Protein AF-A0A838VP29-F1 (afdb_monomer_lite)

Foldseek 3Di:
DDDDDDDDDDDDDDDDDDPPDPDVVVVVVVVVVVVVVVVVVVVPVVDDPPVVPDDDDDDDPPPADADCDPPRPRHDDPPPDDDD

Secondary structure (DSSP, 8-state):
-----PPP-----PPPPPPS-S-HHHHHHHHHHHHHHHHHHHHHHHS---TT-----PPPS--------TT-S----TT-----

Sequence (84 aa):
MSQTTSTPTVTGNQPRKPGKSLPPKLVIKLGKFVWTTLWQIMMSKIAPRNQAGEYIRPNSQFRNFISKSPENPYQPAAGRYTLY

Radius of gyration: 32.84 Å; chains: 1; bounding box: 95×42×58 Å

Structure (mmCIF, N/CA/C/O backbone):
data_AF-A0A838VP29-F1
#
_entry.id   AF-A0A838VP29-F1
#
loop_
_atom_site.group_PDB
_atom_site.id
_atom_site.type_symbol
_atom_site.label_atom_id
_atom_site.label_alt_id
_atom_site.label_comp_id
_atom_site.label_asym_id
_atom_site.label_entity_id
_atom_site.label_seq_id
_atom_site.pdbx_PDB_ins_code
_atom_site.Cartn_x
_atom_site.Cartn_y
_atom_site.Cartn_z
_atom_site.occupancy
_atom_site.B_iso_or_equiv
_atom_site.auth_seq_id
_atom_site.auth_comp_id
_atom_site.auth_asym_id
_atom_site.auth_atom_id
_atom_site.pdbx_PDB_model_num
ATOM 1 N N . MET A 1 1 ? -82.416 -16.480 22.068 1.00 41.47 1 MET A N 1
ATOM 2 C CA . MET A 1 1 ? -81.041 -16.960 21.811 1.00 41.47 1 MET A CA 1
ATOM 3 C C . MET A 1 1 ? -80.133 -15.741 21.760 1.00 41.47 1 MET A C 1
ATOM 5 O O . MET A 1 1 ? -80.105 -15.064 20.744 1.00 41.47 1 MET A O 1
ATOM 9 N N . SER A 1 2 ? -79.481 -15.406 22.874 1.00 39.34 2 SER A N 1
ATOM 10 C CA . SER A 1 2 ? -78.593 -14.239 22.978 1.00 39.34 2 SER A CA 1
ATOM 11 C C . SER A 1 2 ? -77.152 -14.734 22.949 1.00 39.34 2 SER A C 1
ATOM 13 O O . SER A 1 2 ? -76.742 -15.473 23.839 1.00 39.34 2 SER A O 1
ATOM 15 N N . GLN A 1 3 ? -76.413 -14.392 21.895 1.00 40.59 3 GLN A N 1
ATOM 16 C CA . GLN A 1 3 ? -75.010 -14.770 21.735 1.00 40.59 3 GLN A CA 1
ATOM 17 C C . GLN A 1 3 ? -74.143 -13.769 22.507 1.00 40.59 3 GLN A C 1
ATOM 19 O O . GLN A 1 3 ? -74.108 -12.588 22.175 1.00 40.59 3 GLN A O 1
ATOM 24 N N . THR A 1 4 ? -73.479 -14.233 23.565 1.00 48.22 4 THR A N 1
ATOM 25 C CA . THR A 1 4 ? -72.466 -13.471 24.300 1.00 48.22 4 THR A CA 1
ATOM 26 C C . THR A 1 4 ? -71.143 -13.549 23.545 1.00 48.22 4 THR A C 1
ATOM 28 O O . THR A 1 4 ? -70.533 -14.615 23.472 1.00 48.22 4 THR A O 1
ATOM 31 N N . THR A 1 5 ? -70.686 -12.435 22.985 1.00 46.06 5 THR A N 1
ATOM 32 C CA . THR A 1 5 ? -69.349 -12.302 22.400 1.00 46.06 5 THR A CA 1
ATOM 33 C C . THR A 1 5 ? -68.319 -12.236 23.529 1.00 46.06 5 THR A C 1
ATOM 35 O O . THR A 1 5 ? -68.193 -11.219 24.207 1.00 46.06 5 THR A O 1
ATOM 38 N N . SER A 1 6 ? -67.595 -13.330 23.763 1.00 47.09 6 SER A N 1
ATOM 39 C CA . SER A 1 6 ? -66.425 -13.357 24.639 1.00 47.09 6 SER A CA 1
ATOM 40 C C . SER A 1 6 ? -65.193 -12.862 23.878 1.00 47.09 6 SER A C 1
ATOM 42 O O . SER A 1 6 ? -64.787 -13.401 22.851 1.00 47.09 6 SER A O 1
ATOM 44 N N . THR A 1 7 ? -64.614 -11.787 24.392 1.00 51.34 7 THR A N 1
ATOM 45 C CA . THR A 1 7 ? -63.386 -11.140 23.932 1.00 51.34 7 THR A CA 1
ATOM 46 C C . THR A 1 7 ? -62.190 -12.100 24.022 1.00 51.34 7 THR A C 1
ATOM 48 O O . THR A 1 7 ? -61.941 -12.621 25.111 1.00 51.34 7 THR A O 1
ATOM 51 N N . PRO A 1 8 ? -61.381 -12.306 22.966 1.00 56.75 8 PRO A N 1
ATOM 52 C CA . PRO A 1 8 ? -60.063 -12.898 23.133 1.00 56.75 8 PRO A CA 1
ATOM 53 C C . PRO A 1 8 ? -59.082 -11.821 23.616 1.00 56.75 8 PRO A C 1
ATOM 55 O O . PRO A 1 8 ? -58.815 -10.824 22.944 1.00 56.75 8 PRO A O 1
ATOM 58 N N . THR A 1 9 ? -58.556 -12.023 24.819 1.00 45.50 9 THR A N 1
ATOM 59 C CA . THR A 1 9 ? -57.465 -11.252 25.413 1.00 45.50 9 THR A CA 1
ATOM 60 C C . THR A 1 9 ? -56.178 -11.454 24.609 1.00 45.50 9 THR A C 1
ATOM 62 O O . THR A 1 9 ? -55.624 -12.548 24.545 1.00 45.50 9 THR A O 1
ATOM 65 N N . VAL A 1 10 ? -55.668 -10.381 23.999 1.00 57.22 10 VAL A N 1
ATOM 66 C CA . VAL A 1 10 ? -54.317 -10.348 23.424 1.00 57.22 10 VAL A CA 1
ATOM 67 C C . VAL A 1 10 ? -53.318 -10.328 24.581 1.00 57.22 10 VAL A C 1
ATOM 69 O O . VAL A 1 10 ? -53.132 -9.309 25.245 1.00 57.22 10 VAL A O 1
ATOM 72 N N . THR A 1 11 ? -52.694 -11.475 24.849 1.00 51.72 11 THR A N 1
ATOM 73 C CA . THR A 1 11 ? -51.604 -11.615 25.820 1.00 51.72 11 THR A CA 1
ATOM 74 C C . THR A 1 11 ? -50.438 -10.714 25.415 1.00 51.72 11 THR A C 1
ATOM 76 O O . THR A 1 11 ? -49.791 -10.929 24.392 1.00 51.72 11 THR A O 1
ATOM 79 N N . GLY A 1 12 ? -50.183 -9.682 26.220 1.00 50.81 12 GLY A N 1
ATOM 80 C CA . GLY A 1 12 ? -49.102 -8.727 26.005 1.00 50.81 12 GLY A CA 1
ATOM 81 C C . GLY A 1 12 ? -47.725 -9.392 26.033 1.00 50.81 12 GLY A C 1
ATOM 82 O O . GLY A 1 12 ? -47.354 -10.052 27.004 1.00 50.81 12 GLY A O 1
ATOM 83 N N . ASN A 1 13 ? -46.945 -9.166 24.976 1.00 57.38 13 ASN A N 1
ATOM 84 C CA . ASN A 1 13 ? -45.531 -9.517 24.912 1.00 57.38 13 ASN A CA 1
ATOM 85 C C . ASN A 1 13 ? -44.745 -8.727 25.969 1.00 57.38 13 ASN A C 1
ATOM 87 O O . ASN A 1 13 ? -44.540 -7.522 25.836 1.00 57.38 13 ASN A O 1
ATOM 91 N N . GLN A 1 14 ? -44.286 -9.411 27.016 1.00 62.38 14 GLN A N 1
ATOM 92 C CA . GLN A 1 14 ? -43.383 -8.840 28.015 1.00 62.38 14 GLN A CA 1
ATOM 93 C C . GLN A 1 14 ? -41.933 -8.869 27.492 1.00 62.38 14 GLN A C 1
ATOM 95 O O . GLN A 1 14 ? -41.447 -9.939 27.108 1.00 62.38 14 GLN A O 1
ATOM 100 N N . PRO A 1 15 ? -41.205 -7.735 27.481 1.00 56.41 15 PRO A N 1
ATOM 101 C CA . PRO A 1 15 ? -39.820 -7.698 27.021 1.00 56.41 15 PRO A CA 1
ATOM 102 C C . PRO A 1 15 ? -38.898 -8.434 28.005 1.00 56.41 15 PRO A C 1
ATOM 104 O O . PRO A 1 15 ? -38.889 -8.170 29.210 1.00 56.41 15 PRO A O 1
ATOM 107 N N . ARG A 1 16 ? -38.101 -9.379 27.491 1.00 66.69 16 ARG A N 1
ATOM 108 C CA . ARG A 1 16 ? -37.144 -10.151 28.296 1.00 66.69 16 ARG A CA 1
ATOM 109 C C . ARG A 1 16 ? -35.996 -9.253 28.761 1.00 66.69 16 ARG A C 1
ATOM 111 O O . ARG A 1 16 ? -35.361 -8.578 27.957 1.00 66.69 16 ARG A O 1
ATOM 118 N N . LYS A 1 17 ? -35.723 -9.272 30.070 1.00 64.75 17 LYS A N 1
ATOM 119 C CA . LYS A 1 17 ? -34.627 -8.521 30.699 1.00 64.75 17 LYS A CA 1
ATOM 120 C C . LYS A 1 17 ? -33.281 -9.027 30.155 1.00 64.75 17 LYS A C 1
ATOM 122 O O . LYS A 1 17 ? -33.001 -10.217 30.318 1.00 64.75 17 LYS A O 1
ATOM 127 N N . PRO A 1 18 ? -32.444 -8.178 29.531 1.00 61.53 18 PRO A N 1
ATOM 128 C CA . PRO A 1 18 ? -31.126 -8.606 29.086 1.00 61.53 18 PRO A CA 1
ATOM 129 C C . PRO A 1 18 ? -30.275 -8.961 30.310 1.00 61.53 18 PRO A C 1
ATOM 131 O O . PRO A 1 18 ? -30.278 -8.244 31.313 1.00 61.53 18 PRO A O 1
ATOM 134 N N . GLY A 1 19 ? -29.587 -10.105 30.241 1.00 68.19 19 GLY A N 1
ATOM 135 C CA . GLY A 1 19 ? -28.654 -10.560 31.273 1.00 68.19 19 GLY A CA 1
ATOM 136 C C . GLY A 1 19 ? -27.537 -9.543 31.519 1.00 68.19 19 GLY A C 1
ATOM 137 O O . GLY A 1 19 ? -27.437 -8.550 30.803 1.00 68.19 19 GLY A O 1
ATOM 138 N N . LYS A 1 20 ? -26.702 -9.795 32.537 1.00 65.06 20 LYS A N 1
ATOM 139 C CA . LYS A 1 20 ? -25.577 -8.947 32.991 1.00 65.06 20 LYS A CA 1
ATOM 140 C C . LYS A 1 20 ? -24.478 -8.838 31.922 1.00 65.06 20 LYS A C 1
ATOM 142 O O . LYS A 1 20 ? -23.358 -9.296 32.098 1.00 65.06 20 LYS A O 1
ATOM 147 N N . SER A 1 21 ? -24.831 -8.269 30.780 1.00 67.19 21 SER A N 1
ATOM 148 C CA . SER A 1 21 ? -23.929 -7.833 29.738 1.00 67.19 21 SER A CA 1
ATOM 149 C C . SER A 1 21 ? -23.138 -6.664 30.296 1.00 67.19 21 SER A C 1
ATOM 151 O O . SER A 1 21 ? -23.685 -5.826 31.021 1.00 67.19 21 SER A O 1
ATOM 153 N N . LEU A 1 22 ? -21.852 -6.629 29.950 1.00 65.88 22 LEU A N 1
ATOM 154 C CA . LEU A 1 22 ? -20.932 -5.536 30.246 1.00 65.88 22 LEU A CA 1
ATOM 155 C C . LEU A 1 22 ? -21.649 -4.184 30.127 1.00 65.88 22 LEU A C 1
ATOM 157 O O . LEU A 1 22 ? -22.423 -4.010 29.176 1.00 65.88 22 LEU A O 1
ATOM 161 N N . PRO A 1 23 ? -21.413 -3.238 31.061 1.00 79.38 23 PRO A N 1
ATOM 162 C CA . PRO A 1 23 ? -22.115 -1.963 31.082 1.00 79.38 23 PRO A CA 1
ATOM 163 C C . PRO A 1 23 ? -22.110 -1.356 29.672 1.00 79.38 23 PRO A C 1
ATOM 165 O O . PRO A 1 23 ? -21.023 -1.099 29.151 1.00 79.38 23 PRO A O 1
ATOM 168 N N . PRO A 1 24 ? -23.271 -1.122 29.030 1.00 77.81 24 PRO A N 1
ATOM 169 C CA . PRO A 1 24 ? -23.335 -0.724 27.618 1.00 77.81 24 PRO A CA 1
ATOM 170 C C . PRO A 1 24 ? -22.475 0.505 27.295 1.00 77.81 24 PRO A C 1
ATOM 172 O O . PRO A 1 24 ? -21.860 0.609 26.237 1.00 77.81 24 PRO A O 1
ATOM 175 N N . LYS A 1 25 ? -22.344 1.412 28.269 1.00 83.06 25 LYS A N 1
ATOM 176 C CA . LYS A 1 25 ? -21.480 2.597 28.203 1.00 83.06 25 LYS A CA 1
ATOM 177 C C . LYS A 1 25 ? -20.001 2.261 27.978 1.00 83.06 25 LYS A C 1
ATOM 179 O O . LYS A 1 25 ? -19.298 3.047 27.354 1.00 83.06 25 LYS A O 1
ATOM 184 N N . LEU A 1 26 ? -19.516 1.136 28.497 1.00 87.31 26 LEU A N 1
ATOM 185 C CA . LEU A 1 26 ? -18.116 0.721 28.411 1.00 87.31 26 LEU A CA 1
ATOM 186 C C . LEU A 1 26 ? -17.785 0.201 27.007 1.00 87.31 26 LEU A C 1
ATOM 188 O O . LEU A 1 26 ? -16.772 0.592 26.437 1.00 87.31 26 LEU A O 1
ATOM 192 N N . VAL A 1 27 ? -18.700 -0.564 26.406 1.00 88.69 27 VAL A N 1
ATOM 193 C CA . VAL A 1 27 ? -18.595 -1.023 25.010 1.00 88.69 27 VAL A CA 1
ATOM 194 C C . VAL A 1 27 ? -18.606 0.165 24.045 1.00 88.69 27 VAL A C 1
ATOM 196 O O . VAL A 1 27 ? -17.742 0.265 23.177 1.00 88.69 27 VAL A O 1
ATOM 199 N N . ILE A 1 28 ? -19.524 1.117 24.241 1.00 90.00 28 ILE A N 1
ATOM 200 C CA . ILE A 1 28 ? -19.606 2.329 23.408 1.00 90.00 28 ILE A CA 1
ATOM 201 C C . ILE A 1 28 ? -18.323 3.165 23.530 1.00 90.00 28 ILE A C 1
ATOM 203 O O . ILE A 1 28 ? -17.803 3.656 22.528 1.00 90.00 28 ILE A O 1
ATOM 207 N N . LYS A 1 29 ? -17.776 3.309 24.745 1.00 91.94 29 LYS A N 1
ATOM 208 C CA . LYS A 1 29 ? -16.502 4.009 24.970 1.00 91.94 29 LYS A CA 1
ATOM 209 C C . LYS A 1 29 ? -15.335 3.315 24.272 1.00 91.94 29 LYS A C 1
ATOM 211 O O . LYS A 1 29 ? -14.525 4.008 23.663 1.00 91.94 29 LYS A O 1
ATOM 216 N N . LEU A 1 30 ? -15.266 1.984 24.326 1.00 94.12 30 LEU A N 1
ATOM 217 C CA . LEU A 1 30 ? -14.218 1.219 23.652 1.00 94.12 30 LEU A CA 1
ATOM 218 C C . LEU A 1 30 ? -14.306 1.378 22.130 1.00 94.12 30 LEU A C 1
ATOM 220 O O . LEU A 1 30 ? -13.299 1.670 21.493 1.00 94.12 30 LEU A O 1
ATOM 224 N N . GLY A 1 31 ? -15.509 1.285 21.558 1.00 95.88 31 GLY A N 1
ATOM 225 C CA . GLY A 1 31 ? -15.724 1.526 20.128 1.00 95.88 31 GLY A CA 1
ATOM 226 C C . GLY A 1 31 ? -15.309 2.939 19.711 1.00 95.88 31 GLY A C 1
ATOM 227 O O . GLY A 1 31 ? -14.552 3.106 18.754 1.00 95.88 31 GLY A O 1
ATOM 228 N N . LYS A 1 32 ? -15.721 3.957 20.483 1.00 95.25 32 LYS A N 1
ATOM 229 C CA . LYS A 1 32 ? -15.299 5.347 20.260 1.00 95.25 32 LYS A CA 1
ATOM 230 C C . LYS A 1 32 ? -13.777 5.485 20.321 1.00 95.25 32 LYS A C 1
ATOM 232 O O . LYS A 1 32 ? -13.212 6.132 19.450 1.00 95.25 32 LYS A O 1
ATOM 237 N N . PHE A 1 33 ? -13.127 4.862 21.303 1.00 96.12 33 PHE A N 1
ATOM 238 C CA . PHE A 1 33 ? -11.675 4.909 21.474 1.00 96.12 33 PHE A CA 1
ATOM 239 C C . PHE A 1 33 ? -10.921 4.286 20.294 1.00 96.12 33 PHE A C 1
ATOM 241 O O . PHE A 1 33 ? -10.007 4.914 19.749 1.00 96.12 33 PHE A O 1
ATOM 248 N N . VAL A 1 34 ? -11.322 3.080 19.875 1.00 96.94 34 VAL A N 1
ATOM 249 C CA . VAL A 1 34 ? -10.714 2.378 18.734 1.00 96.94 34 VAL A CA 1
ATOM 250 C C . VAL A 1 34 ? -10.850 3.226 17.475 1.00 96.94 34 VAL A C 1
ATOM 252 O O . VAL A 1 34 ? -9.851 3.486 16.808 1.00 96.94 34 VAL A O 1
ATOM 255 N N . TRP A 1 35 ? -12.052 3.740 17.202 1.00 95.62 35 TRP A N 1
ATOM 256 C CA . TRP A 1 35 ? -12.300 4.602 16.049 1.00 95.62 35 TRP A CA 1
ATOM 257 C C . TRP A 1 35 ? -11.452 5.879 16.070 1.00 95.62 35 TRP A C 1
ATOM 259 O O . TRP A 1 35 ? -10.786 6.195 15.085 1.00 95.62 35 TRP A O 1
ATOM 269 N N . THR A 1 36 ? -11.422 6.600 17.198 1.00 94.06 36 THR A N 1
ATOM 270 C CA . THR A 1 36 ? -10.634 7.837 17.309 1.00 94.06 36 THR A CA 1
ATOM 271 C C . THR A 1 36 ? -9.144 7.588 17.130 1.00 94.06 36 THR A C 1
ATOM 273 O O . THR A 1 36 ? -8.474 8.380 16.475 1.00 94.06 36 THR A O 1
ATOM 276 N N . THR A 1 37 ? -8.633 6.479 17.666 1.00 94.50 37 THR A N 1
ATOM 277 C CA . THR A 1 37 ? -7.222 6.103 17.529 1.00 94.50 37 THR A CA 1
ATOM 278 C C . THR A 1 37 ? -6.892 5.790 16.073 1.00 94.50 37 THR A C 1
ATOM 280 O O . THR A 1 37 ? -5.897 6.290 15.552 1.00 94.50 37 THR A O 1
ATOM 283 N N . LEU A 1 38 ? -7.757 5.036 15.385 1.00 94.31 38 LEU A N 1
ATOM 284 C CA . LEU A 1 38 ? -7.574 4.709 13.971 1.00 94.31 38 LEU A CA 1
ATOM 285 C C . LEU A 1 38 ? -7.550 5.971 13.102 1.00 94.31 38 LEU A C 1
ATOM 287 O O . LEU A 1 38 ? -6.638 6.154 12.297 1.00 94.31 38 LEU A O 1
ATOM 291 N N . TRP A 1 39 ? -8.500 6.880 13.325 1.00 91.19 39 TRP A N 1
ATOM 292 C CA . TRP A 1 39 ? -8.561 8.151 12.608 1.00 91.19 39 TRP A CA 1
ATOM 293 C C . TRP A 1 39 ? -7.327 9.031 12.864 1.00 91.19 39 TRP A C 1
ATOM 295 O O . TRP A 1 39 ? -6.740 9.552 11.917 1.00 91.19 39 TRP A O 1
ATOM 305 N N . GLN A 1 40 ? -6.878 9.151 14.117 1.00 88.31 40 GLN A N 1
ATOM 306 C CA . GLN A 1 40 ? -5.665 9.901 14.471 1.00 88.31 40 GLN A CA 1
ATOM 307 C C . GLN A 1 40 ? -4.414 9.324 13.800 1.00 88.31 40 GLN A C 1
ATOM 309 O O . GLN A 1 40 ? -3.599 10.077 13.268 1.00 88.31 40 GLN A O 1
ATOM 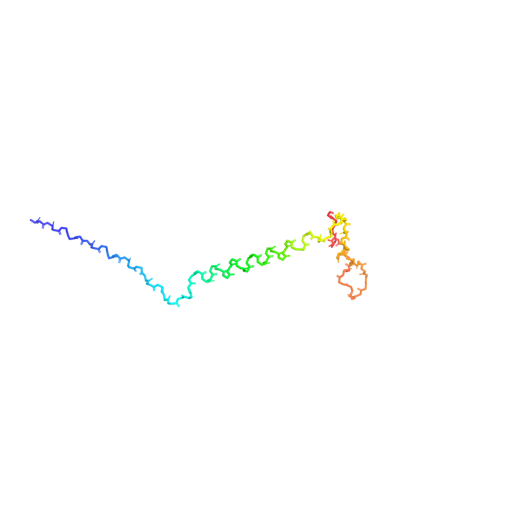314 N N . ILE A 1 41 ? -4.277 7.993 13.763 1.00 89.00 41 ILE A N 1
ATOM 315 C CA . ILE A 1 41 ? -3.168 7.326 13.067 1.00 89.00 41 ILE A CA 1
ATOM 316 C C . ILE A 1 41 ? -3.219 7.642 11.571 1.00 89.00 41 ILE A C 1
ATOM 318 O O . ILE A 1 41 ? -2.199 8.026 10.997 1.00 89.00 41 ILE A O 1
ATOM 322 N N . MET A 1 42 ? -4.389 7.536 10.939 1.00 87.56 42 MET A N 1
ATOM 323 C CA . MET A 1 42 ? -4.545 7.866 9.519 1.00 87.56 42 MET A CA 1
ATOM 324 C C . MET A 1 42 ? -4.162 9.321 9.237 1.00 87.56 42 MET A C 1
ATOM 326 O O . MET A 1 42 ? -3.364 9.579 8.338 1.00 87.56 42 MET A O 1
ATOM 330 N N . MET A 1 43 ? -4.650 10.262 10.047 1.00 82.56 43 MET A N 1
ATOM 331 C CA . MET A 1 43 ? -4.347 11.687 9.882 1.00 82.56 43 MET A CA 1
ATOM 332 C C . MET A 1 43 ? -2.872 12.008 10.120 1.00 82.56 43 MET A C 1
ATOM 334 O O . MET A 1 43 ? -2.296 12.814 9.392 1.00 82.56 43 MET A O 1
ATOM 338 N N . SER A 1 44 ? -2.223 11.326 11.065 1.00 80.38 44 SER A N 1
ATOM 339 C CA . SER A 1 44 ? -0.789 11.505 11.318 1.00 80.38 44 SER A CA 1
ATOM 340 C C . SER A 1 44 ? 0.092 11.148 10.115 1.00 80.38 44 SER A C 1
ATOM 342 O O . SER A 1 44 ? 1.196 11.669 9.985 1.00 80.38 44 SER A O 1
ATOM 344 N N . LYS A 1 45 ? -0.397 10.272 9.227 1.00 75.06 45 LYS A N 1
ATOM 345 C CA . LYS A 1 45 ? 0.317 9.826 8.024 1.00 75.06 45 LYS A CA 1
ATOM 346 C C . LYS A 1 45 ? 0.036 10.694 6.794 1.00 75.06 45 LYS A C 1
ATOM 348 O O . LYS A 1 45 ? 0.808 10.617 5.845 1.00 75.06 45 LYS A O 1
ATOM 353 N N . ILE A 1 46 ? -1.047 11.478 6.790 1.00 69.44 46 ILE A N 1
ATOM 354 C CA . ILE A 1 46 ? -1.469 12.291 5.634 1.00 69.44 46 ILE A CA 1
ATOM 355 C C . ILE A 1 46 ? -0.648 13.579 5.513 1.00 69.44 46 ILE A C 1
ATOM 357 O O . ILE A 1 46 ? -0.341 13.997 4.401 1.00 69.44 46 ILE A O 1
ATOM 361 N N . ALA A 1 47 ? -0.250 14.188 6.629 1.00 62.94 47 ALA A N 1
ATOM 362 C CA . ALA A 1 47 ? 0.568 15.395 6.621 1.00 62.94 47 ALA A CA 1
ATOM 363 C C . ALA A 1 47 ? 1.897 15.130 7.342 1.00 62.94 47 ALA A C 1
ATOM 365 O O . ALA A 1 47 ? 1.897 14.946 8.564 1.00 62.94 47 ALA A O 1
ATOM 366 N N . PRO A 1 48 ? 3.042 15.114 6.632 1.00 60.34 48 PRO A N 1
ATOM 367 C CA . PRO A 1 48 ? 4.340 15.165 7.286 1.00 60.34 48 PRO A CA 1
ATOM 368 C C . PRO A 1 48 ? 4.372 16.403 8.190 1.00 60.34 48 PRO A C 1
ATOM 370 O O . PRO A 1 48 ? 4.124 17.512 7.725 1.00 60.34 48 PRO A O 1
ATOM 373 N N . ARG A 1 49 ? 4.684 16.236 9.480 1.00 58.62 49 ARG A N 1
ATOM 374 C CA . ARG A 1 49 ? 4.865 17.343 10.446 1.00 58.62 49 ARG A CA 1
ATOM 375 C C . ARG A 1 49 ? 6.171 18.119 10.207 1.00 58.62 49 ARG A C 1
ATOM 377 O O . ARG A 1 49 ? 6.903 18.435 11.138 1.00 58.62 49 ARG A O 1
ATOM 384 N N . ASN A 1 50 ? 6.496 18.381 8.952 1.00 60.91 50 ASN A N 1
ATOM 385 C CA . ASN A 1 50 ? 7.554 19.292 8.561 1.00 60.91 50 ASN A CA 1
ATOM 386 C C . ASN A 1 50 ? 7.033 20.720 8.842 1.00 60.91 50 ASN A C 1
ATOM 388 O O . ASN A 1 50 ? 6.016 21.129 8.291 1.00 60.91 50 ASN A O 1
ATOM 392 N N . GLN A 1 51 ? 7.693 21.457 9.743 1.00 60.12 51 GLN A N 1
ATOM 393 C CA . GLN A 1 51 ? 7.320 22.837 10.103 1.00 60.12 51 GLN A CA 1
ATOM 394 C C . GLN A 1 51 ? 7.587 23.856 8.978 1.00 60.12 51 GLN A C 1
ATOM 396 O O . GLN A 1 51 ? 7.081 24.971 9.040 1.00 60.12 51 GLN A O 1
ATOM 401 N N . ALA A 1 52 ? 8.366 23.479 7.962 1.00 66.06 52 ALA A N 1
ATOM 402 C CA . ALA A 1 52 ? 8.795 24.324 6.850 1.00 66.06 52 ALA A CA 1
ATOM 403 C C . ALA A 1 52 ? 7.846 24.283 5.631 1.00 66.06 52 ALA A C 1
ATOM 405 O O . ALA A 1 52 ? 8.064 25.012 4.668 1.00 66.06 52 ALA A O 1
ATOM 406 N N . GLY A 1 53 ? 6.796 23.451 5.649 1.00 62.97 53 GLY A N 1
ATOM 407 C CA . GLY A 1 53 ? 5.849 23.314 4.537 1.00 62.97 53 GLY A CA 1
ATOM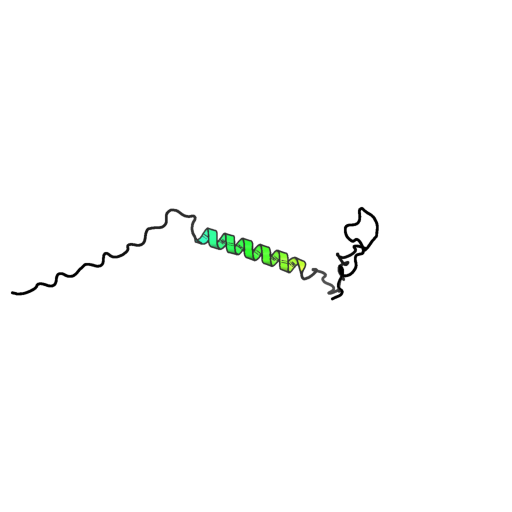 408 C C . GLY A 1 53 ? 6.462 22.738 3.256 1.00 62.97 53 GLY A C 1
ATOM 409 O O . GLY A 1 53 ? 5.850 22.831 2.192 1.00 62.97 53 GLY A O 1
ATOM 410 N N . GLU A 1 54 ? 7.662 22.156 3.325 1.00 70.00 54 GLU A N 1
ATOM 411 C CA . GLU A 1 54 ? 8.320 21.631 2.133 1.00 70.00 54 GLU A CA 1
ATOM 412 C C . GLU A 1 54 ? 7.586 20.390 1.626 1.00 70.00 54 GLU A C 1
ATOM 414 O O . GLU A 1 54 ? 7.276 19.453 2.372 1.00 70.00 54 GLU A O 1
ATOM 419 N N . TYR A 1 55 ? 7.335 20.364 0.320 1.00 68.81 55 TYR A N 1
ATOM 420 C CA . TYR A 1 55 ? 6.796 19.191 -0.341 1.00 68.81 55 TYR A CA 1
ATOM 421 C C . TYR A 1 55 ? 7.860 18.087 -0.399 1.00 68.81 55 TYR A C 1
ATOM 423 O O . TYR A 1 55 ? 8.748 18.088 -1.251 1.00 68.81 55 TYR A O 1
ATOM 431 N N . ILE A 1 56 ? 7.752 17.111 0.501 1.00 69.00 56 ILE A N 1
ATOM 432 C CA . ILE A 1 56 ? 8.572 15.900 0.465 1.00 69.00 56 ILE A CA 1
ATOM 433 C C . ILE A 1 56 ? 7.888 14.900 -0.468 1.00 69.00 56 ILE A C 1
ATOM 435 O O . ILE A 1 56 ? 6.916 14.248 -0.084 1.00 69.00 56 ILE A O 1
ATOM 439 N N . ARG A 1 57 ? 8.395 14.754 -1.698 1.00 76.25 57 ARG A N 1
ATOM 440 C CA . ARG A 1 57 ? 7.896 13.739 -2.636 1.00 76.25 57 ARG A CA 1
ATOM 441 C C . ARG A 1 57 ? 8.256 12.342 -2.110 1.00 76.25 57 ARG A C 1
ATOM 443 O O . ARG A 1 57 ? 9.444 12.010 -2.079 1.00 76.25 57 ARG A O 1
ATOM 450 N N . PRO A 1 58 ? 7.284 11.490 -1.742 1.00 78.62 58 PRO A N 1
ATOM 451 C CA . PRO A 1 58 ? 7.597 10.119 -1.374 1.00 78.62 58 PRO A CA 1
ATOM 452 C C . PRO A 1 58 ? 8.165 9.380 -2.589 1.00 78.62 58 PRO A C 1
ATOM 454 O O . PRO A 1 58 ? 7.734 9.575 -3.729 1.00 78.62 58 PRO A O 1
ATOM 457 N N . ASN A 1 59 ? 9.144 8.511 -2.350 1.00 84.38 59 ASN A N 1
ATOM 458 C CA . ASN A 1 59 ? 9.626 7.617 -3.393 1.00 84.38 59 ASN A CA 1
ATOM 459 C C . ASN A 1 59 ? 8.494 6.681 -3.839 1.00 84.38 59 ASN A C 1
ATOM 461 O O . ASN A 1 59 ? 7.751 6.159 -3.009 1.00 84.38 59 ASN A O 1
ATOM 465 N N . SER A 1 60 ? 8.381 6.451 -5.152 1.00 84.50 60 SER A N 1
ATOM 466 C CA . SER A 1 60 ? 7.419 5.485 -5.694 1.00 84.50 60 SER A CA 1
ATOM 467 C C . SER A 1 60 ? 7.656 4.107 -5.074 1.00 84.50 60 SER A C 1
ATOM 469 O O . SER A 1 60 ? 8.779 3.601 -5.116 1.00 84.50 60 SER A O 1
ATOM 471 N N . GLN A 1 61 ? 6.599 3.498 -4.531 1.00 87.50 61 GLN A N 1
ATOM 472 C CA . GLN A 1 61 ? 6.619 2.100 -4.083 1.00 87.50 61 GLN A CA 1
ATOM 473 C C . GLN A 1 61 ? 6.579 1.121 -5.267 1.00 87.50 61 GLN A C 1
ATOM 475 O O . GLN A 1 61 ? 6.992 -0.029 -5.146 1.00 87.50 61 GLN A O 1
ATOM 480 N N . PHE A 1 62 ? 6.136 1.584 -6.437 1.00 89.31 62 PHE A N 1
ATOM 481 C CA . PHE A 1 62 ? 6.087 0.804 -7.668 1.00 89.31 62 PHE A CA 1
ATOM 482 C C . PHE A 1 62 ? 7.401 0.992 -8.426 1.00 89.31 62 PHE A C 1
ATOM 484 O O . PHE A 1 62 ? 7.524 1.853 -9.297 1.00 89.31 62 PHE A O 1
ATOM 491 N N . ARG A 1 63 ? 8.410 0.214 -8.029 1.00 88.06 63 ARG A N 1
ATOM 492 C CA . ARG A 1 63 ? 9.755 0.191 -8.637 1.00 88.06 63 ARG A CA 1
ATOM 493 C C . ARG A 1 63 ? 10.112 -1.167 -9.244 1.00 88.06 63 ARG A C 1
ATOM 495 O O . ARG A 1 63 ? 11.281 -1.476 -9.441 1.00 88.06 63 ARG A O 1
ATOM 502 N N . ASN A 1 64 ? 9.101 -1.986 -9.509 1.00 91.88 64 ASN A N 1
ATOM 503 C CA . ASN A 1 64 ? 9.293 -3.289 -10.125 1.00 91.88 64 ASN A CA 1
ATOM 504 C C . ASN A 1 64 ? 9.536 -3.149 -11.631 1.00 91.88 64 ASN A C 1
ATOM 506 O O . ASN A 1 64 ? 9.000 -2.244 -12.268 1.00 91.88 64 ASN A O 1
ATOM 510 N N . PHE A 1 65 ? 10.308 -4.078 -12.195 1.00 91.94 65 PHE A N 1
ATOM 511 C CA . PHE A 1 65 ? 10.654 -4.092 -13.614 1.00 91.94 65 PHE A CA 1
ATOM 512 C C . PHE A 1 65 ? 10.133 -5.350 -14.295 1.00 91.94 65 PHE A C 1
ATOM 514 O O . PHE A 1 65 ? 10.181 -6.444 -13.728 1.00 91.94 65 PHE A O 1
ATOM 521 N N . ILE A 1 66 ? 9.687 -5.188 -15.540 1.00 92.81 66 ILE A N 1
ATOM 522 C CA . ILE A 1 66 ? 9.320 -6.303 -16.408 1.00 92.81 66 ILE A CA 1
ATOM 523 C C . ILE A 1 66 ? 10.611 -6.958 -16.905 1.00 92.81 66 ILE A C 1
ATOM 525 O O . ILE A 1 66 ? 11.466 -6.283 -17.477 1.00 92.81 66 ILE A O 1
ATOM 529 N N . SER A 1 67 ? 10.767 -8.267 -16.702 1.00 92.56 67 SER A N 1
ATOM 530 C CA . SER A 1 67 ? 11.938 -9.004 -17.195 1.00 92.56 67 SER A CA 1
ATOM 531 C C . SER A 1 67 ? 11.575 -10.423 -17.618 1.00 92.56 67 SER A C 1
ATOM 533 O O . SER A 1 67 ? 10.590 -10.983 -17.146 1.00 92.56 67 SER A O 1
ATOM 535 N N . LYS A 1 68 ? 12.405 -11.027 -18.471 1.00 90.94 68 LYS A N 1
ATOM 536 C CA . LYS A 1 68 ? 12.259 -12.426 -18.908 1.00 90.94 68 LYS A CA 1
ATOM 537 C C . LYS A 1 68 ? 12.901 -13.440 -17.948 1.00 90.94 68 LYS A C 1
ATOM 539 O O . LYS A 1 68 ? 12.956 -14.617 -18.283 1.00 90.94 68 LYS A O 1
ATOM 544 N N . SER A 1 69 ? 13.421 -13.001 -16.797 1.00 90.94 69 SER A N 1
ATOM 545 C CA . SER A 1 69 ? 14.002 -13.924 -15.818 1.00 90.94 69 SER A CA 1
ATOM 546 C C . SER A 1 69 ? 12.919 -14.876 -15.287 1.00 90.94 69 SER A C 1
ATOM 548 O O . SER A 1 69 ? 11.848 -14.386 -14.909 1.00 90.94 69 SER A O 1
ATOM 550 N N . PRO A 1 70 ? 13.171 -16.198 -15.218 1.00 86.69 70 PRO A N 1
ATOM 551 C CA . PRO A 1 70 ? 12.207 -17.174 -14.706 1.00 86.69 70 PRO A CA 1
ATOM 552 C C . PRO A 1 70 ? 11.706 -16.860 -13.290 1.00 86.69 70 PRO A C 1
ATOM 554 O O . PRO A 1 70 ? 10.567 -17.173 -12.963 1.00 86.69 70 PRO A O 1
ATOM 557 N N . GLU A 1 71 ? 12.528 -16.195 -12.475 1.00 90.56 71 GLU A N 1
ATOM 558 C CA . GLU A 1 71 ? 12.221 -15.848 -11.082 1.00 90.56 71 GLU A CA 1
ATOM 559 C C . GLU A 1 71 ? 11.480 -14.509 -10.926 1.00 90.56 71 GLU A C 1
ATOM 561 O O . GLU A 1 71 ? 11.019 -14.176 -9.834 1.00 90.56 71 GLU A O 1
ATOM 566 N N . ASN A 1 72 ? 11.347 -13.713 -11.996 1.00 90.44 72 ASN A N 1
ATOM 567 C CA . ASN A 1 72 ? 10.664 -12.425 -11.910 1.00 90.44 72 ASN A CA 1
ATOM 568 C C . ASN A 1 72 ? 9.138 -12.612 -12.050 1.00 90.44 72 ASN A C 1
ATOM 570 O O . ASN A 1 72 ? 8.681 -13.101 -13.086 1.0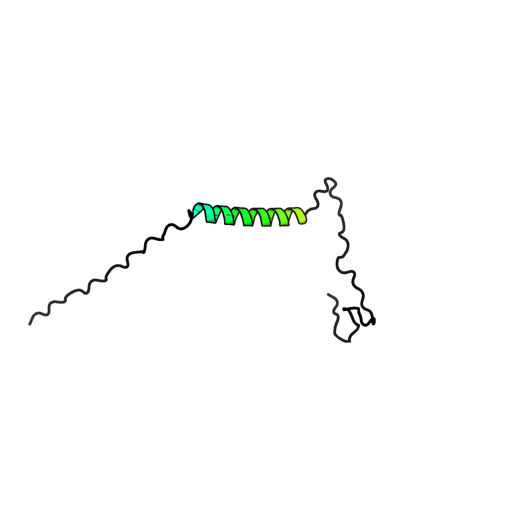0 90.44 72 ASN A O 1
ATOM 574 N N . PRO A 1 73 ? 8.321 -12.158 -11.078 1.00 90.81 73 PRO A N 1
ATOM 575 C CA . PRO A 1 73 ? 6.860 -12.254 -11.167 1.00 90.81 73 PRO A CA 1
ATOM 576 C C . PRO A 1 73 ? 6.248 -11.421 -12.317 1.00 90.81 73 PRO A C 1
ATOM 578 O O . PRO A 1 73 ? 5.136 -11.704 -12.784 1.00 90.81 73 PRO A O 1
ATOM 581 N N . TYR A 1 74 ? 6.965 -10.406 -12.809 1.00 93.31 74 TYR A N 1
ATOM 582 C CA . TYR A 1 74 ? 6.550 -9.493 -13.875 1.00 93.31 74 TYR A CA 1
ATOM 583 C C . TYR A 1 74 ? 7.130 -9.908 -15.235 1.00 93.31 74 TYR A C 1
ATOM 585 O O . TYR A 1 74 ? 7.978 -9.225 -15.810 1.00 93.31 74 TYR A O 1
ATOM 593 N N . GLN A 1 75 ? 6.662 -11.040 -15.760 1.00 93.75 75 GLN A N 1
ATOM 594 C CA . GLN A 1 75 ? 7.061 -11.503 -17.090 1.00 93.75 75 GLN A CA 1
ATOM 595 C C . GLN A 1 75 ? 6.292 -10.801 -18.224 1.00 93.75 75 GLN A C 1
ATOM 597 O O . GLN A 1 75 ? 5.070 -10.623 -18.118 1.00 93.75 75 GLN A O 1
ATOM 602 N N . PRO A 1 76 ? 6.969 -10.460 -19.338 1.00 93.69 76 PRO A N 1
ATOM 603 C CA . PRO A 1 76 ? 6.340 -9.818 -20.485 1.00 93.69 76 PRO A CA 1
ATOM 604 C C . PRO A 1 76 ? 5.367 -10.773 -21.188 1.00 93.69 76 PRO A C 1
ATOM 606 O O . PRO A 1 76 ? 5.767 -11.828 -21.673 1.00 93.69 76 PRO A O 1
ATOM 609 N N . ALA A 1 77 ? 4.097 -10.377 -21.280 1.00 93.81 77 ALA A N 1
AT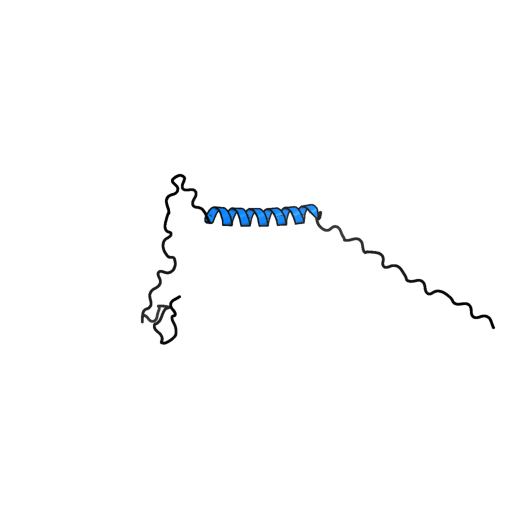OM 610 C CA . ALA A 1 77 ? 3.059 -11.090 -22.021 1.00 93.81 77 ALA A CA 1
ATOM 611 C C . ALA A 1 77 ? 2.140 -10.090 -22.739 1.00 93.81 77 ALA A C 1
ATOM 613 O O . ALA A 1 77 ? 1.831 -9.023 -22.196 1.00 93.81 77 ALA A O 1
ATOM 614 N N . ALA A 1 78 ? 1.715 -10.427 -23.960 1.00 94.38 78 ALA A N 1
ATOM 615 C CA . ALA A 1 78 ? 0.814 -9.586 -24.745 1.00 94.38 78 ALA A CA 1
ATOM 616 C C . ALA A 1 78 ? -0.527 -9.407 -24.008 1.00 94.38 78 ALA A C 1
ATOM 618 O O . ALA A 1 78 ? -1.095 -10.374 -23.510 1.00 94.38 78 ALA A O 1
ATOM 619 N N . GLY A 1 79 ? -1.007 -8.163 -23.905 1.00 94.50 79 GLY A N 1
ATOM 620 C CA . GLY A 1 79 ? -2.272 -7.835 -23.233 1.00 94.50 79 GLY A CA 1
ATOM 621 C C . GLY A 1 79 ? -2.258 -7.878 -21.696 1.00 94.50 79 GLY A C 1
ATOM 622 O O . GLY A 1 79 ? -3.312 -7.718 -21.092 1.00 94.50 79 GLY A O 1
ATOM 623 N N . ARG A 1 80 ? -1.103 -8.080 -21.040 1.00 94.88 80 ARG A N 1
ATOM 624 C CA . ARG A 1 80 ? -1.017 -8.199 -19.566 1.00 94.88 80 ARG A CA 1
ATOM 625 C C . ARG A 1 80 ? -0.919 -6.863 -18.815 1.00 94.88 80 ARG A C 1
ATOM 627 O O . ARG A 1 80 ? -1.294 -6.800 -17.649 1.00 94.88 80 ARG A O 1
ATOM 634 N N . TYR A 1 81 ? -0.377 -5.822 -19.444 1.00 95.12 81 TYR A N 1
ATOM 635 C CA . TYR A 1 81 ? -0.090 -4.535 -18.799 1.00 95.12 81 TYR A CA 1
ATOM 636 C C . TYR A 1 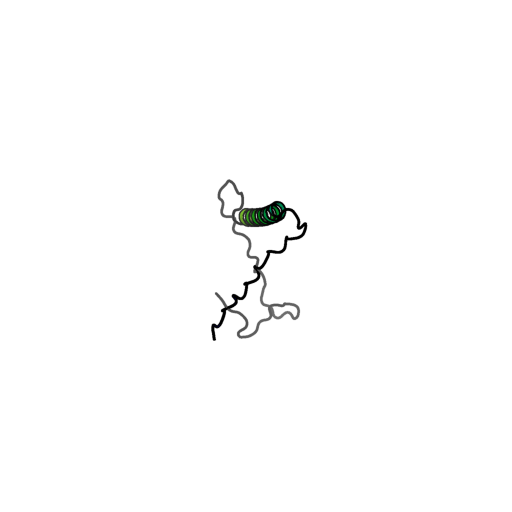81 ? -0.906 -3.407 -19.435 1.00 95.12 81 TYR A C 1
ATOM 638 O O . TYR A 1 81 ? -1.094 -3.386 -20.650 1.00 95.12 81 TYR A O 1
ATOM 646 N N . THR A 1 82 ? -1.353 -2.455 -18.614 1.00 94.38 82 THR A N 1
ATOM 647 C CA . THR A 1 82 ? -2.179 -1.309 -19.025 1.00 94.38 82 THR A CA 1
ATOM 648 C C . THR A 1 82 ? -1.636 -0.032 -18.390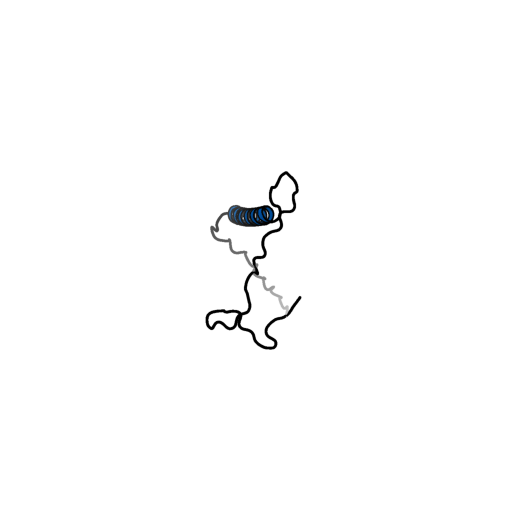 1.00 94.38 82 THR A C 1
ATOM 650 O O . THR A 1 82 ? -1.184 -0.060 -17.245 1.00 94.38 82 THR A O 1
ATOM 653 N N . LEU A 1 83 ? -1.664 1.071 -19.141 1.00 94.19 83 LEU A N 1
ATOM 654 C CA . LEU A 1 83 ? -1.309 2.409 -18.670 1.00 94.19 83 LEU A CA 1
ATOM 655 C C . LEU A 1 83 ? -2.595 3.176 -18.334 1.00 94.19 83 LEU A C 1
ATOM 657 O O . LEU A 1 83 ? -3.551 3.109 -19.106 1.00 94.19 83 LEU A O 1
ATOM 661 N N . TYR A 1 84 ? -2.597 3.862 -17.192 1.00 88.94 84 TYR A N 1
ATOM 662 C CA . TYR A 1 84 ? -3.706 4.675 -16.690 1.00 88.94 84 TYR A CA 1
ATOM 663 C C . TYR A 1 84 ? -3.339 6.155 -16.706 1.00 88.94 84 TYR A C 1
ATOM 665 O O . TYR A 1 84 ? -2.146 6.452 -16.456 1.00 88.94 84 TYR A O 1
#

pLDDT: mean 77.37, std 16.97, range [39.34, 96.94]

=== Feature glossary ===
The record interleaves many kinds of information about one protein. Here is each kind framed as the question it answers.

Q: What does the local fold look like, residue by residue?
A: A 3Di character summarizes, for each residue, the relative orientation of the Cα frame of its nearest spatial neighbor. Because it encodes fold topology rather than chemistry, 3Di alignments detect remote structural similarity that sequence alignment misses.

Q: Which residues are in helices, strands, or loops?
A: Secondary structure is the local, repeating backbone conformation. DSSP classifies it into eight states by reading the hydrogen-bond network: three helix types (H, G, I), two β types (E, B), two non-regular types (T, S), and unstructured coil (-).

Q: How big and how compact is the whole molecule?
A: Three whole-structure scalars: the radius of gyration (RMS distance of Cα from centroid, in Å), the count of Cα–Cα contacts (pairs closer than 8 Å and separated by more than four residues in sequence — i.e. tertiary, not local, contacts), and the bounding-box dimensions. Together they distinguish compact globular folds from extended fibres or disordered chains.

Q: How confident is the AlphaFold model at each residue?
A: For AlphaFold models, the B-factor field carries pLDDT — the model's own estimate of local accuracy on a 0–100 scale. Regions with pLDDT<50 should be treated as essentially unmodeled; they often correspond to intrinsically disordered segments.

Q: What family and function is it annotated with?
A: Functional annotations link the protein to curated databases. InterPro entries identify conserved domains and families by matching the sequence against member-database signatures (Pfam, PROSITE, CDD, …). Gene Ontology (GO) terms describe molecular function, biological process, and cellular component in a controlled vocabulary. CATH places the structure in a hierarchical fold classification (Class/Architecture/Topology/Homologous-superfamily). The organism is the source species.

Q: What known structures does this most resemble?
A: Nearest PDB neighbors are the top structural matches found by Foldseek when searching this structure against the entire Protein Data Bank. Each hit reports a TM-score (0 to 1; >0.5 almost always implies the same fold) and an E-value. These are *structural* homologs — they may share no detectable sequence similarity.

Q: Which residues are buried vs exposed?
A: Solvent-accessible surface area (SASA) is the area in Å² traced out by the centre of a 1.4 Å probe sphere (a water molecule) rolled over the protein's van der Waals surface (Shrake–Rupley / Lee–Richards construction). Buried residues have near-zero SASA; fully exposed residues can exceed 200 Å². The total SASA scales roughly with the number of surface residues.

Q: What are the backbone torsion angles?
A: φ (phi) and ψ (psi) are the two rotatable backbone dihedrals per residue: φ is the C(i-1)–N–Cα–C torsion, ψ is the N–Cα–C–N(i+1) torsion, both in degrees on (−180°, 180°]. α-helical residues cluster near (−60°, −45°); β-strand residues near (−120°, +130°). A Ramachandran plot is simply a scatter of (φ, ψ) for every residue.

Q: Are the domains correctly placed relative to each other?
A: Predicted aligned error is AlphaFold's pairwise confidence. Unlike pLDDT (per-residue), PAE is per-residue-pair and captures whether two parts of the structure are correctly placed relative to each other. Units are ångströms of expected positional error.

Q: What if only a Cα trace is available?
A: P-SEA three-state annotation labels each residue as helix, strand, or coil based purely on the geometry of the Cα trace. It serves as a fallback when the full backbone (and thus DSSP) is unavailable.

Q: What is the amino-acid chain?
A: This is the polypeptide sequence — one letter per residue, N-terminus first. Length ranges from a few dozen residues for small domains to over a thousand for large multi-domain proteins.

Q: What do the rendered images show?
A: The six renders are orthographic views along the three Cartesian axes in both directions. Representation (cartoon, sticks, or surface) and color scheme (sequence-rainbow or by-chain) vary across proteins so the training set covers all the common visualization conventions.

Q: What do the diagnostic plots show?
A: Plot images: a contact map (which residues are close in 3D, as an N×N binary image), a Ramachandran scatter (backbone torsion angles, revealing secondary-structure composition at a glance), and — for AlphaFold structures — a PAE heatmap (pairwise prediction confidence).

Q: How mobile is each atom in the crystal?
A: B-factor (Debye–Waller factor) reflects atomic displacement in the crystal lattice. It is an experimental observable (units Å²), not a prediction; low values mean the atom is pinned down, high values mean it moves or is heterogeneous across the crystal.

Q: Where is each backbone atom in 3D?
A: The mmCIF table is the protein's shape written out atom by atom. For each backbone N, Cα, C, and carbonyl O, it records an (x, y, z) coordinate triple in Å plus the residue type, chain letter, and residue number.